Protein AF-A0A969EG91-F1 (afdb_monomer_lite)

Structure (mmCIF, N/CA/C/O backbone):
data_AF-A0A969EG91-F1
#
_entry.id   AF-A0A969EG91-F1
#
loop_
_atom_site.group_PDB
_atom_site.id
_atom_site.type_symbol
_atom_site.label_atom_id
_atom_site.label_alt_id
_atom_site.label_comp_id
_atom_site.label_asym_id
_atom_site.label_entity_id
_atom_site.label_seq_id
_atom_site.pdbx_PDB_ins_code
_atom_site.Cartn_x
_atom_site.Cartn_y
_atom_site.Cartn_z
_atom_site.occupancy
_atom_site.B_iso_or_equiv
_atom_site.auth_seq_id
_atom_site.auth_comp_id
_atom_site.auth_asym_id
_atom_site.auth_atom_id
_atom_site.pdbx_PDB_model_num
ATOM 1 N N . MET A 1 1 ? 13.973 -0.185 -0.639 1.00 62.66 1 MET A N 1
ATOM 2 C CA . MET A 1 1 ? 12.549 -0.403 -0.987 1.00 62.66 1 MET A CA 1
ATOM 3 C C . MET A 1 1 ? 11.965 0.887 -1.530 1.00 62.66 1 MET A C 1
ATOM 5 O O . MET A 1 1 ? 12.518 1.936 -1.229 1.00 62.66 1 MET A O 1
ATOM 9 N N . ALA A 1 2 ? 10.914 0.813 -2.345 1.00 70.31 2 ALA A N 1
ATOM 10 C CA . ALA A 1 2 ? 10.224 1.980 -2.892 1.00 70.31 2 ALA A CA 1
ATOM 11 C C . ALA A 1 2 ? 8.711 1.843 -2.677 1.00 70.31 2 ALA A C 1
ATOM 13 O O . ALA A 1 2 ? 8.144 0.799 -2.999 1.00 70.31 2 ALA A O 1
ATOM 14 N N . VAL A 1 3 ? 8.079 2.888 -2.141 1.00 75.75 3 VAL A N 1
ATOM 15 C CA . VAL A 1 3 ? 6.618 3.003 -2.046 1.00 75.75 3 VAL A CA 1
ATOM 16 C C . VAL A 1 3 ? 6.135 3.756 -3.281 1.00 75.75 3 VAL A C 1
ATOM 18 O O . VAL A 1 3 ? 6.590 4.870 -3.533 1.00 75.75 3 VAL A O 1
ATOM 21 N N . LEU A 1 4 ? 5.270 3.135 -4.079 1.00 78.06 4 LEU A N 1
ATOM 22 C CA . LEU A 1 4 ? 4.855 3.649 -5.383 1.00 78.06 4 LEU A CA 1
ATOM 23 C C . LEU A 1 4 ? 3.335 3.798 -5.443 1.00 78.06 4 LEU A C 1
ATOM 25 O O . LEU A 1 4 ? 2.601 2.863 -5.125 1.00 78.06 4 LEU A O 1
ATOM 29 N N . ASN A 1 5 ? 2.866 4.955 -5.904 1.00 79.69 5 ASN A N 1
ATOM 30 C CA . ASN A 1 5 ? 1.449 5.170 -6.171 1.00 79.69 5 ASN A CA 1
ATOM 31 C C . ASN A 1 5 ? 1.047 4.387 -7.435 1.00 79.69 5 ASN A C 1
ATOM 33 O O . ASN A 1 5 ? 1.582 4.630 -8.517 1.00 79.69 5 ASN A O 1
ATOM 37 N N . ALA A 1 6 ? 0.125 3.435 -7.303 1.00 81.00 6 ALA A N 1
ATOM 38 C CA . ALA A 1 6 ? -0.384 2.622 -8.407 1.00 81.00 6 ALA A CA 1
ATOM 39 C C . ALA A 1 6 ? -1.415 3.358 -9.281 1.00 81.00 6 ALA A C 1
ATOM 41 O O . ALA A 1 6 ? -1.762 2.868 -10.365 1.00 81.00 6 ALA A O 1
ATOM 42 N N . ASP A 1 7 ? -1.917 4.503 -8.823 1.00 80.19 7 ASP A N 1
ATOM 43 C CA . ASP A 1 7 ? -2.841 5.358 -9.568 1.00 80.19 7 ASP A CA 1
ATOM 44 C C . ASP A 1 7 ? -2.093 6.333 -10.491 1.00 80.19 7 ASP A C 1
ATOM 46 O O . ASP A 1 7 ? -2.637 6.764 -11.508 1.00 80.19 7 ASP A O 1
ATOM 50 N N . ASP A 1 8 ? -0.811 6.599 -10.216 1.00 77.56 8 ASP A N 1
ATOM 51 C CA . ASP A 1 8 ? 0.061 7.357 -11.110 1.00 77.56 8 ASP A CA 1
ATOM 52 C C . ASP A 1 8 ? 0.833 6.418 -12.052 1.00 77.56 8 ASP A C 1
ATOM 54 O O . ASP A 1 8 ? 1.795 5.735 -11.687 1.00 77.56 8 ASP A O 1
ATOM 58 N N . ARG A 1 9 ? 0.432 6.420 -13.327 1.00 69.12 9 ARG A N 1
ATOM 59 C CA . ARG A 1 9 ? 1.017 5.573 -14.376 1.00 69.12 9 ARG A CA 1
ATOM 60 C C . ARG A 1 9 ? 2.499 5.872 -14.653 1.00 69.12 9 ARG A C 1
ATOM 62 O O . ARG A 1 9 ? 3.192 4.994 -15.164 1.00 69.12 9 ARG A O 1
ATOM 69 N N . ARG A 1 10 ? 3.000 7.072 -14.330 1.00 67.81 10 ARG A N 1
ATOM 70 C CA . ARG A 1 10 ? 4.424 7.432 -14.472 1.00 67.81 10 ARG A CA 1
ATOM 71 C C . ARG A 1 10 ? 5.259 6.813 -13.354 1.00 67.81 10 ARG A C 1
ATOM 73 O O . ARG A 1 10 ? 6.366 6.349 -13.612 1.00 67.81 10 ARG A O 1
ATOM 80 N N . VAL A 1 11 ? 4.707 6.757 -12.142 1.00 66.81 11 VAL A N 1
ATOM 81 C CA . VAL A 1 11 ? 5.366 6.201 -10.948 1.00 66.81 11 VAL A CA 1
ATOM 82 C C . VAL A 1 11 ? 5.295 4.672 -10.934 1.00 66.81 11 VAL A C 1
ATOM 84 O O . VAL A 1 11 ? 6.289 4.010 -10.636 1.00 66.81 11 VAL A O 1
ATOM 87 N N . ALA A 1 12 ? 4.167 4.091 -11.353 1.00 62.62 12 ALA A N 1
ATOM 88 C CA . ALA A 1 12 ? 3.999 2.640 -11.466 1.00 62.62 12 ALA A CA 1
ATOM 89 C C . ALA A 1 12 ? 4.970 1.990 -12.475 1.00 62.62 12 ALA A C 1
ATOM 91 O O . ALA A 1 12 ? 5.349 0.829 -12.317 1.00 62.62 12 ALA A O 1
ATOM 92 N N . ALA A 1 13 ? 5.398 2.738 -13.499 1.00 64.56 13 ALA A N 1
ATOM 93 C CA . ALA A 1 13 ? 6.346 2.283 -14.517 1.00 64.56 13 ALA A CA 1
ATOM 94 C C . ALA A 1 13 ? 7.825 2.449 -14.113 1.00 64.56 13 ALA A C 1
ATOM 96 O O . ALA A 1 13 ? 8.711 2.098 -14.895 1.00 64.56 13 ALA A O 1
ATOM 97 N N . MET A 1 14 ? 8.121 2.979 -12.919 1.00 69.75 14 MET A N 1
ATOM 98 C CA . MET A 1 14 ? 9.498 3.255 -12.514 1.00 69.75 14 MET A CA 1
ATOM 99 C C . MET A 1 14 ? 10.285 1.954 -12.299 1.00 69.75 14 MET A C 1
ATOM 101 O O . MET A 1 14 ? 9.980 1.136 -11.424 1.00 69.75 14 MET A O 1
ATOM 105 N N . ALA A 1 15 ? 11.323 1.762 -13.114 1.00 66.38 15 ALA A N 1
ATOM 106 C CA . ALA A 1 15 ? 12.253 0.654 -12.970 1.00 66.38 15 ALA A CA 1
ATOM 107 C C . ALA A 1 15 ? 13.191 0.926 -11.786 1.00 66.38 15 ALA A C 1
ATOM 109 O O . ALA A 1 15 ? 13.954 1.889 -11.785 1.00 66.38 15 ALA A O 1
ATOM 110 N N . THR A 1 16 ? 13.130 0.075 -10.765 1.00 70.19 16 THR A N 1
ATOM 111 C CA . THR A 1 16 ? 14.028 0.121 -9.610 1.00 70.19 16 THR A CA 1
ATOM 112 C C . THR A 1 16 ? 14.377 -1.295 -9.171 1.00 70.19 16 THR A C 1
ATOM 114 O O . THR A 1 16 ? 13.537 -2.193 -9.247 1.00 70.19 16 THR A O 1
ATOM 117 N N . ALA A 1 17 ? 15.616 -1.492 -8.715 1.00 73.31 17 ALA A N 1
ATOM 118 C CA . ALA A 1 17 ? 16.086 -2.747 -8.123 1.00 73.31 17 ALA A CA 1
ATOM 119 C C . ALA A 1 17 ? 15.590 -2.941 -6.676 1.00 73.31 17 ALA A C 1
ATOM 121 O O . ALA A 1 17 ? 15.794 -3.990 -6.073 1.00 73.31 17 ALA A O 1
ATOM 122 N N . ALA A 1 18 ? 14.952 -1.922 -6.096 1.00 73.81 18 ALA A N 1
ATOM 123 C CA . ALA A 1 18 ? 14.385 -1.988 -4.762 1.00 73.81 18 ALA A CA 1
ATOM 124 C C . ALA A 1 18 ? 13.076 -2.798 -4.743 1.00 73.81 18 ALA A C 1
ATOM 126 O O . ALA A 1 18 ? 12.264 -2.684 -5.657 1.00 73.81 18 ALA A O 1
ATOM 127 N N . HIS A 1 19 ? 12.818 -3.5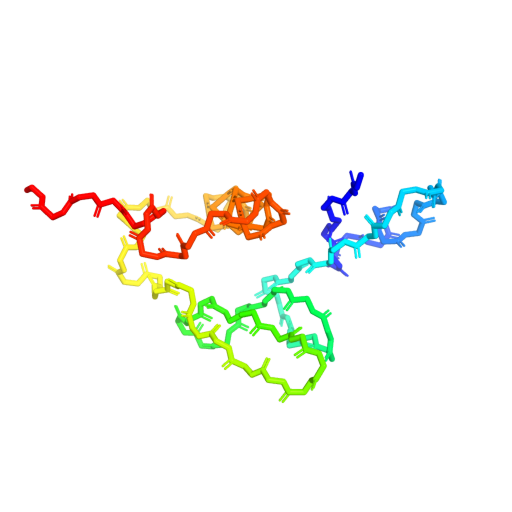41 -3.660 1.00 70.50 19 HIS A N 1
ATOM 128 C CA . HIS A 1 19 ? 11.508 -4.163 -3.445 1.00 70.50 19 HIS A CA 1
ATOM 129 C C . HIS A 1 19 ? 10.413 -3.079 -3.397 1.00 70.50 19 HIS A C 1
ATOM 131 O O . HIS A 1 19 ? 10.568 -2.057 -2.715 1.00 70.50 19 HIS A O 1
ATOM 137 N N . LYS A 1 20 ? 9.348 -3.269 -4.181 1.00 76.62 20 LYS A N 1
ATOM 138 C CA . LYS A 1 20 ? 8.295 -2.274 -4.425 1.00 76.62 20 LYS A CA 1
ATOM 139 C C . LYS A 1 20 ? 7.070 -2.597 -3.584 1.00 76.62 20 LYS A C 1
ATOM 141 O O . LYS A 1 20 ? 6.631 -3.739 -3.572 1.00 76.62 20 LYS A O 1
ATOM 146 N N . VAL A 1 21 ? 6.523 -1.594 -2.911 1.00 81.25 21 VAL A N 1
ATOM 147 C CA . VAL A 1 21 ? 5.211 -1.670 -2.262 1.00 81.25 21 VAL A CA 1
ATOM 148 C C . VAL A 1 21 ? 4.315 -0.658 -2.948 1.00 81.25 21 VAL A C 1
ATOM 150 O O . VAL A 1 21 ? 4.669 0.515 -3.050 1.00 81.25 21 VAL A O 1
ATOM 153 N N . TYR A 1 22 ? 3.180 -1.118 -3.458 1.00 84.88 22 TYR A N 1
ATOM 154 C CA . TYR A 1 22 ? 2.229 -0.250 -4.136 1.00 84.88 22 TYR A CA 1
ATOM 155 C C . TYR A 1 22 ? 1.158 0.233 -3.170 1.00 84.88 22 TYR A C 1
ATOM 157 O O . TYR A 1 22 ? 0.745 -0.525 -2.289 1.00 84.88 22 TYR A O 1
ATOM 165 N N . PHE A 1 23 ? 0.689 1.465 -3.364 1.00 86.44 23 PHE A N 1
ATOM 166 C CA . PHE A 1 23 ? -0.547 1.932 -2.747 1.00 86.44 23 PHE A CA 1
ATOM 167 C C . PHE A 1 23 ? -1.538 2.502 -3.771 1.00 86.44 23 PHE A C 1
ATOM 169 O O . PHE A 1 23 ? -1.114 2.968 -4.827 1.00 86.44 23 PHE A O 1
ATOM 176 N N . SER A 1 24 ? -2.843 2.453 -3.488 1.00 84.81 24 SER A N 1
ATOM 177 C CA . SER A 1 24 ? -3.899 3.034 -4.338 1.00 84.81 24 SER A CA 1
ATOM 178 C C . SER A 1 24 ? -5.037 3.635 -3.509 1.00 84.81 24 SER A C 1
ATOM 180 O O . SER A 1 24 ? -5.539 3.014 -2.575 1.00 84.81 24 SER A O 1
ATOM 182 N N . CYS A 1 25 ? -5.475 4.838 -3.875 1.00 82.44 25 CYS A N 1
ATOM 183 C CA . CYS A 1 25 ? -6.678 5.470 -3.322 1.00 82.44 25 CYS A CA 1
ATOM 184 C C . CYS A 1 25 ? -7.942 5.087 -4.099 1.00 82.44 25 CYS A C 1
ATOM 186 O O . CYS A 1 25 ? -9.047 5.283 -3.604 1.00 82.44 25 CYS A O 1
ATOM 188 N N . GLN A 1 26 ? -7.789 4.646 -5.350 1.00 82.38 26 GLN A N 1
ATOM 189 C CA . GLN A 1 26 ? -8.898 4.560 -6.303 1.00 82.38 26 GLN A CA 1
ATOM 190 C C . GLN A 1 26 ? -9.402 3.136 -6.525 1.00 82.38 26 GLN A C 1
ATOM 192 O O . GLN A 1 26 ? -10.548 2.950 -6.936 1.00 82.38 26 GLN A O 1
ATOM 197 N N . ARG A 1 27 ? -8.554 2.126 -6.305 1.00 87.38 27 ARG A N 1
ATOM 198 C CA . ARG A 1 27 ? -8.901 0.725 -6.550 1.00 87.38 27 ARG A CA 1
ATOM 199 C C . ARG A 1 27 ? -8.231 -0.213 -5.561 1.00 87.38 27 ARG A C 1
ATOM 201 O O . ARG A 1 27 ? -7.158 0.064 -5.037 1.00 87.38 27 ARG A O 1
ATOM 208 N N . GLU A 1 28 ? -8.831 -1.382 -5.387 1.00 90.81 28 GLU A N 1
ATOM 209 C CA . GLU A 1 28 ? -8.201 -2.456 -4.629 1.00 90.81 28 GLU A CA 1
ATOM 210 C C . GLU A 1 28 ? -6.997 -3.042 -5.373 1.00 90.81 28 GLU A C 1
ATOM 212 O O . GLU A 1 28 ? -7.007 -3.187 -6.600 1.00 90.81 28 GLU A O 1
ATOM 217 N N . LEU A 1 29 ? -5.966 -3.427 -4.619 1.00 87.62 29 LEU A N 1
ATOM 218 C CA . LEU A 1 29 ? -4.759 -4.050 -5.156 1.00 87.62 29 LEU A CA 1
ATOM 219 C C . LEU A 1 29 ? -4.700 -5.530 -4.777 1.00 87.62 29 LEU A C 1
ATOM 221 O O . LEU A 1 29 ? -5.026 -5.911 -3.655 1.00 87.62 29 LEU A O 1
ATOM 225 N N . ALA A 1 30 ? -4.247 -6.381 -5.701 1.00 87.88 30 ALA A N 1
ATOM 226 C CA . ALA A 1 30 ? -3.984 -7.796 -5.416 1.00 87.88 30 ALA A CA 1
ATOM 227 C C . ALA A 1 30 ? -2.895 -7.978 -4.339 1.00 87.88 30 ALA A C 1
ATOM 229 O O . ALA A 1 30 ? -2.966 -8.915 -3.549 1.00 87.88 30 ALA A O 1
ATOM 230 N N . GLU A 1 31 ? -1.939 -7.049 -4.281 1.00 88.06 31 GLU A N 1
ATOM 231 C CA . GLU A 1 31 ? -0.897 -6.956 -3.260 1.00 88.06 31 GLU A CA 1
ATOM 232 C C . GLU A 1 31 ? -0.512 -5.480 -3.065 1.00 88.06 31 GLU A C 1
ATOM 234 O O . GLU A 1 31 ? -0.379 -4.744 -4.047 1.00 88.06 31 GLU A O 1
ATOM 239 N N . GLY A 1 32 ? -0.359 -5.038 -1.814 1.00 88.06 32 GLY A N 1
ATOM 240 C CA . GLY A 1 32 ? -0.068 -3.647 -1.456 1.00 88.06 32 GLY A CA 1
ATOM 241 C C . GLY A 1 32 ? -1.122 -3.022 -0.542 1.00 88.06 32 GLY A C 1
ATOM 242 O O . GLY A 1 32 ? -1.877 -3.722 0.129 1.00 88.06 32 GLY A O 1
ATOM 243 N N . ILE A 1 33 ? -1.156 -1.691 -0.497 1.00 89.56 33 ILE A N 1
ATOM 244 C CA . ILE A 1 33 ? -2.030 -0.916 0.391 1.00 89.56 33 ILE A CA 1
ATOM 245 C C . ILE A 1 33 ? -3.112 -0.219 -0.427 1.00 89.56 33 ILE A C 1
ATOM 247 O O . ILE A 1 33 ? -2.821 0.398 -1.442 1.00 89.56 33 ILE A O 1
ATOM 251 N N . PHE A 1 34 ? -4.374 -0.297 -0.038 1.00 89.56 34 PHE A N 1
ATOM 252 C CA . PHE A 1 34 ? -5.438 0.337 -0.808 1.00 89.56 34 PHE A CA 1
ATOM 253 C C . PHE A 1 34 ? -6.601 0.796 0.049 1.00 89.56 34 PHE A C 1
ATOM 255 O O . PHE A 1 34 ? -6.838 0.272 1.136 1.00 89.56 34 PHE A O 1
ATOM 262 N N . LEU A 1 35 ? -7.350 1.760 -0.475 1.00 86.19 35 LEU A N 1
ATOM 263 C CA . LEU A 1 35 ? -8.605 2.191 0.117 1.00 86.19 35 LEU A CA 1
ATOM 264 C C . LEU A 1 35 ? -9.745 1.249 -0.305 1.00 86.19 35 LEU A C 1
ATOM 266 O O . LEU A 1 35 ? -9.977 1.032 -1.496 1.00 86.19 35 LEU A O 1
ATOM 270 N N . ARG A 1 36 ? -10.481 0.709 0.671 1.00 89.06 36 ARG A N 1
ATOM 271 C CA . ARG A 1 36 ? -11.764 0.019 0.467 1.00 89.06 36 ARG A CA 1
ATOM 272 C C . ARG A 1 36 ? -12.827 0.697 1.320 1.00 89.06 36 ARG A C 1
ATOM 274 O O . ARG A 1 36 ? -12.843 0.550 2.543 1.00 89.06 36 ARG A O 1
ATOM 281 N N . GLY A 1 37 ? -13.737 1.415 0.666 1.00 85.81 37 GLY A N 1
ATOM 282 C CA . GLY A 1 37 ? -14.699 2.265 1.364 1.00 85.81 37 GLY A CA 1
ATOM 283 C C . GLY A 1 37 ? -13.963 3.346 2.152 1.00 85.81 37 GLY A C 1
ATOM 284 O O . GLY A 1 37 ? -13.233 4.132 1.558 1.00 85.81 37 GLY A O 1
ATOM 285 N N . ASP A 1 38 ? -14.126 3.344 3.475 1.00 81.69 38 ASP A N 1
ATOM 286 C CA . ASP A 1 38 ? -13.449 4.278 4.383 1.00 81.69 38 ASP A CA 1
ATOM 287 C C . ASP A 1 38 ? -12.140 3.706 4.962 1.00 81.69 38 ASP A C 1
ATOM 289 O O . ASP A 1 38 ? -11.428 4.399 5.670 1.00 81.69 38 ASP A O 1
ATOM 293 N N . ASN A 1 39 ? -11.791 2.444 4.685 1.00 84.94 39 ASN A N 1
ATOM 294 C CA . ASN A 1 39 ? -10.684 1.758 5.358 1.00 84.94 39 ASN A CA 1
ATOM 295 C C . ASN A 1 39 ? -9.443 1.646 4.477 1.00 84.94 39 ASN A C 1
ATOM 297 O O . ASN A 1 39 ? -9.524 1.205 3.329 1.00 84.94 39 ASN A O 1
ATOM 301 N N . VAL A 1 40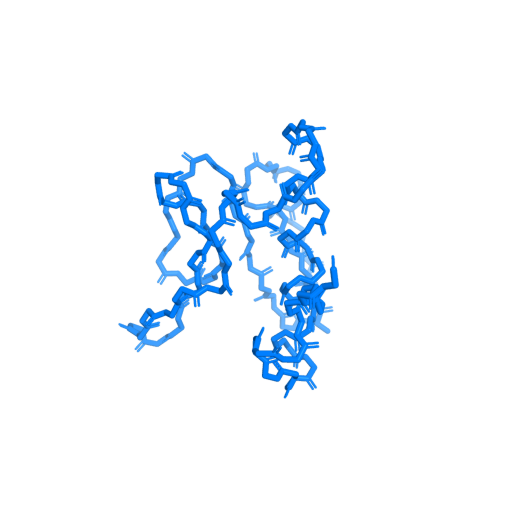 ? -8.278 1.949 5.048 1.00 86.94 40 VAL A N 1
ATOM 302 C CA . VAL A 1 40 ? -6.977 1.641 4.450 1.00 86.94 40 VAL A CA 1
ATOM 303 C C . VAL A 1 40 ? -6.613 0.199 4.796 1.00 86.94 40 VAL A C 1
ATOM 305 O O . VAL A 1 40 ? -6.454 -0.160 5.964 1.00 86.94 40 VAL A O 1
ATOM 308 N N . ILE A 1 41 ? -6.466 -0.636 3.773 1.00 89.81 41 ILE A N 1
ATOM 309 C CA . ILE A 1 41 ? -6.200 -2.071 3.884 1.00 89.81 41 ILE A CA 1
ATOM 310 C C . ILE A 1 41 ? -4.809 -2.373 3.338 1.00 89.81 41 ILE A C 1
ATOM 312 O O . ILE A 1 41 ? -4.461 -1.923 2.255 1.00 89.81 41 ILE A O 1
ATOM 316 N N . SER A 1 42 ? -4.030 -3.172 4.062 1.00 89.25 42 SER A N 1
ATOM 317 C CA . SER A 1 42 ? -2.833 -3.839 3.545 1.00 89.25 42 SER A CA 1
ATOM 318 C C . SER A 1 42 ? -3.176 -5.271 3.163 1.00 89.25 42 SER A C 1
ATOM 320 O O . SER A 1 42 ? -3.757 -5.996 3.974 1.00 89.25 42 SER A O 1
ATOM 322 N N . ARG A 1 43 ? -2.811 -5.689 1.951 1.00 91.12 43 ARG A N 1
ATOM 323 C CA . ARG A 1 43 ? -2.933 -7.070 1.483 1.00 91.12 43 ARG A CA 1
ATOM 324 C C . ARG A 1 43 ? -1.562 -7.596 1.076 1.00 91.12 43 ARG A C 1
ATOM 326 O O . ARG A 1 43 ? -0.948 -7.068 0.151 1.00 91.12 43 ARG A O 1
ATOM 333 N N . SER A 1 44 ? -1.137 -8.677 1.722 1.00 85.56 44 SER A N 1
ATOM 334 C CA . SER A 1 44 ? 0.129 -9.359 1.435 1.00 85.56 44 SER A CA 1
ATOM 335 C C . SER A 1 44 ? -0.065 -10.866 1.518 1.00 85.56 44 SER A C 1
ATOM 337 O O . SER A 1 44 ? -0.630 -11.356 2.493 1.00 85.56 44 SER A O 1
ATOM 339 N N . ALA A 1 45 ? 0.385 -11.609 0.501 1.00 86.50 45 ALA A N 1
ATOM 340 C CA . ALA A 1 45 ? 0.248 -13.071 0.431 1.00 86.50 45 ALA A CA 1
ATOM 341 C C . ALA A 1 45 ? -1.190 -13.584 0.691 1.00 86.50 45 ALA A C 1
ATOM 343 O O . ALA A 1 45 ? -1.393 -14.620 1.320 1.00 86.50 45 ALA A O 1
ATOM 344 N N . GLY A 1 46 ? -2.201 -12.834 0.235 1.00 85.75 46 GLY A N 1
ATOM 345 C CA . GLY A 1 46 ? -3.619 -13.163 0.428 1.00 85.75 46 GLY A CA 1
ATOM 346 C C . GLY A 1 46 ? -4.183 -12.851 1.820 1.00 85.75 46 GLY A C 1
ATOM 347 O O . GLY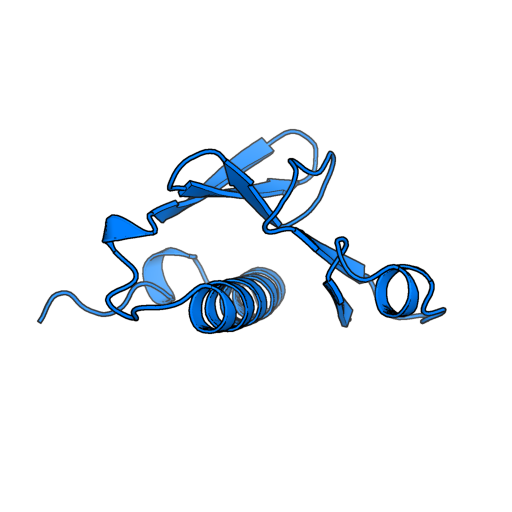 A 1 46 ? -5.377 -13.040 2.036 1.00 85.75 46 GLY A O 1
ATOM 348 N N . VAL A 1 47 ? -3.368 -12.342 2.748 1.00 87.75 47 VAL A N 1
ATOM 349 C CA . VAL A 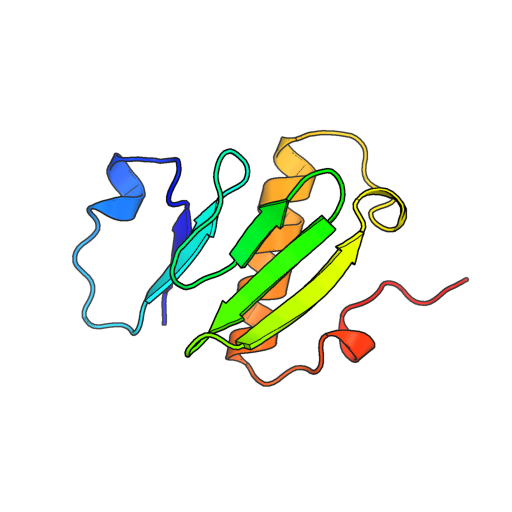1 47 ? -3.813 -11.895 4.073 1.00 87.75 47 VAL A CA 1
ATOM 350 C C . VAL A 1 47 ? -4.121 -10.405 4.028 1.00 87.75 47 VAL A C 1
ATOM 352 O O . VAL A 1 47 ? -3.279 -9.607 3.615 1.00 87.75 47 VAL A O 1
ATOM 355 N N . GLU A 1 48 ? -5.319 -10.033 4.473 1.00 92.12 48 GLU A N 1
ATOM 356 C CA . GLU A 1 48 ? -5.744 -8.639 4.600 1.00 92.12 48 GLU A CA 1
ATOM 357 C C . GLU A 1 48 ? -5.642 -8.153 6.045 1.00 92.12 48 GLU A C 1
ATOM 359 O O . GLU A 1 48 ? -5.994 -8.864 6.988 1.00 92.12 48 GLU A O 1
ATOM 364 N N . LYS A 1 49 ? -5.203 -6.907 6.216 1.00 88.12 49 LYS A N 1
ATOM 365 C CA . LYS A 1 49 ? -5.177 -6.214 7.500 1.00 88.12 49 LYS A CA 1
ATOM 366 C C . LYS A 1 49 ? -5.664 -4.782 7.330 1.00 88.12 49 LYS A C 1
ATOM 368 O O . LYS A 1 49 ? -5.115 -4.038 6.521 1.00 88.12 49 LYS A O 1
ATOM 373 N N . VAL A 1 50 ? -6.655 -4.383 8.123 1.00 87.81 50 VAL A N 1
ATOM 374 C CA . VAL A 1 50 ? -7.058 -2.974 8.230 1.00 87.81 50 VAL A CA 1
ATOM 375 C C . VAL A 1 50 ? -5.973 -2.227 9.003 1.00 87.81 50 VAL A C 1
ATOM 377 O O . VAL A 1 50 ? -5.591 -2.639 10.100 1.00 87.81 50 VAL A O 1
ATOM 380 N N . LEU A 1 51 ? -5.438 -1.168 8.401 1.00 82.94 51 LEU A N 1
ATOM 381 C CA . LEU A 1 51 ? -4.387 -0.346 8.995 1.00 82.94 51 LEU A CA 1
ATOM 382 C C . LEU A 1 51 ? -4.978 0.804 9.799 1.00 82.94 51 LEU A C 1
ATOM 384 O O . LEU A 1 51 ? -4.627 0.967 10.965 1.00 82.94 51 LEU A O 1
ATOM 388 N N . ILE A 1 52 ? -5.866 1.564 9.162 1.00 80.94 52 ILE A N 1
ATOM 389 C CA . ILE A 1 52 ? -6.535 2.735 9.723 1.00 80.94 52 ILE A CA 1
ATOM 390 C C . ILE A 1 52 ? -7.852 2.958 8.972 1.00 80.94 52 ILE A C 1
ATOM 392 O O . ILE A 1 52 ? -7.949 2.651 7.778 1.00 80.94 52 ILE A O 1
ATOM 396 N N . SER A 1 53 ? -8.851 3.498 9.654 1.00 78.94 53 SER A N 1
ATOM 397 C CA . SER A 1 53 ? -10.088 3.985 9.036 1.00 78.94 53 SER A CA 1
ATOM 398 C C . SER A 1 53 ? -9.934 5.477 8.740 1.00 78.94 53 SER A C 1
ATOM 400 O O . SER A 1 53 ? -9.339 6.204 9.527 1.00 78.94 53 SER A O 1
ATOM 402 N N . HIS A 1 54 ? -10.464 5.988 7.634 1.00 67.44 54 HIS A N 1
ATOM 403 C CA . HIS A 1 54 ? -10.386 7.413 7.306 1.00 67.44 54 HIS A CA 1
ATOM 404 C C . HIS A 1 54 ? -11.082 8.268 8.373 1.00 67.44 54 HIS A C 1
ATOM 406 O O . HIS A 1 54 ? -10.604 9.360 8.670 1.00 67.44 54 HIS A O 1
ATOM 412 N N . SER A 1 55 ? -12.102 7.726 9.038 1.00 65.56 55 SER A N 1
ATOM 413 C CA . SER A 1 55 ? -12.690 8.293 10.258 1.00 65.56 55 SER A CA 1
ATOM 414 C C . SER A 1 55 ? -11.680 8.552 11.403 1.00 65.56 55 SER A C 1
ATOM 416 O O . SER A 1 55 ? -11.903 9.453 12.203 1.00 65.56 55 SER A O 1
ATOM 418 N N . GLU A 1 56 ? -10.559 7.821 11.470 1.00 62.91 56 GLU A N 1
ATOM 419 C CA . GLU A 1 56 ? -9.451 8.016 12.433 1.00 62.91 56 GLU A CA 1
ATOM 420 C C . GLU A 1 56 ? -8.381 8.994 11.900 1.00 62.91 56 GLU A C 1
ATOM 422 O O . GLU A 1 56 ? -7.538 9.497 12.644 1.00 62.91 56 GLU A O 1
ATOM 427 N N . ILE A 1 57 ? -8.409 9.305 10.600 1.00 64.62 57 ILE A N 1
ATOM 428 C CA . ILE A 1 57 ? -7.521 10.280 9.967 1.00 64.62 57 ILE A CA 1
ATOM 429 C C . ILE A 1 57 ? -8.149 11.665 10.152 1.00 64.62 57 ILE A C 1
ATOM 431 O O . ILE A 1 57 ? -8.905 12.145 9.309 1.00 64.62 57 ILE A O 1
ATOM 435 N N . GLY A 1 58 ? -7.797 12.349 11.243 1.00 56.31 58 GLY A N 1
ATOM 436 C CA . GLY A 1 58 ? -8.251 13.714 11.564 1.00 56.31 58 GLY A CA 1
ATOM 437 C C . GLY A 1 58 ? -7.848 14.816 10.561 1.00 56.31 58 GLY A C 1
ATOM 438 O O . GLY A 1 58 ? -8.015 16.003 10.839 1.00 56.31 58 GLY A O 1
ATOM 439 N N . LEU A 1 59 ? -7.311 14.457 9.391 1.00 56.59 59 LEU A N 1
ATOM 440 C CA . LEU A 1 59 ? -6.819 15.369 8.361 1.00 56.59 59 LEU A CA 1
ATOM 441 C C . LEU A 1 59 ? -7.799 15.428 7.183 1.00 56.59 59 LEU A C 1
ATOM 443 O O . LEU A 1 59 ? -8.002 14.457 6.457 1.00 56.59 59 LEU A O 1
ATOM 447 N N . ARG A 1 60 ? -8.389 16.605 6.949 1.00 53.28 60 ARG A N 1
ATOM 448 C CA . ARG A 1 60 ? -9.319 16.832 5.831 1.00 53.28 60 ARG A CA 1
ATOM 449 C C . ARG A 1 60 ? -8.555 16.900 4.497 1.00 53.28 60 ARG A C 1
ATOM 451 O O . ARG A 1 60 ? -7.653 17.723 4.358 1.00 53.28 60 ARG A O 1
ATOM 458 N N . GLY A 1 61 ? -8.939 16.079 3.512 1.00 60.69 61 GLY A N 1
ATOM 459 C CA . GLY A 1 61 ? -8.530 16.201 2.099 1.00 60.69 61 GLY A CA 1
ATOM 460 C C . GLY A 1 61 ? -7.841 14.967 1.492 1.00 60.69 61 GLY A C 1
ATOM 461 O O . GLY A 1 61 ? -7.023 14.322 2.138 1.00 60.69 61 GLY A O 1
ATOM 462 N N . ALA A 1 62 ? -8.124 14.677 0.214 1.00 62.53 62 ALA A N 1
ATOM 463 C CA . ALA A 1 62 ? -7.607 13.504 -0.512 1.00 62.53 62 ALA A CA 1
ATOM 464 C C . ALA A 1 62 ? -6.066 13.436 -0.584 1.00 62.53 62 ALA A C 1
ATOM 466 O O . ALA A 1 62 ? -5.490 12.366 -0.417 1.00 62.53 62 ALA A O 1
ATOM 467 N N . HIS A 1 63 ? -5.393 14.584 -0.719 1.00 64.38 63 HIS A N 1
ATOM 468 C CA . HIS A 1 63 ? -3.926 14.657 -0.701 1.00 64.38 63 HIS A CA 1
ATOM 469 C C . HIS A 1 63 ? -3.319 14.244 0.657 1.00 64.38 63 HIS A C 1
ATOM 471 O O . HIS A 1 63 ? -2.210 13.717 0.710 1.00 64.38 63 HIS A O 1
ATOM 477 N N . ASN A 1 64 ? -4.036 14.452 1.770 1.00 66.56 64 ASN A N 1
ATOM 478 C CA . ASN A 1 64 ? -3.572 14.013 3.091 1.00 66.56 64 ASN A CA 1
ATOM 479 C C . ASN A 1 64 ? -3.698 12.498 3.253 1.00 66.56 64 ASN A C 1
ATOM 481 O O . ASN A 1 64 ? -2.831 11.883 3.868 1.00 66.56 64 ASN A O 1
ATOM 485 N N . LEU A 1 65 ? -4.729 11.891 2.658 1.00 68.69 65 LEU A N 1
ATOM 486 C CA . LEU A 1 65 ? -4.889 10.439 2.639 1.00 68.69 65 LEU A CA 1
ATOM 487 C C . LEU A 1 65 ? -3.732 9.760 1.893 1.00 68.69 65 LEU A C 1
ATOM 489 O O . LEU A 1 65 ? -3.189 8.775 2.385 1.00 68.69 65 LEU A O 1
ATOM 493 N N . GLU A 1 66 ? -3.298 10.317 0.759 1.00 69.50 66 GLU A N 1
ATOM 494 C CA . GLU A 1 66 ? -2.126 9.819 0.024 1.00 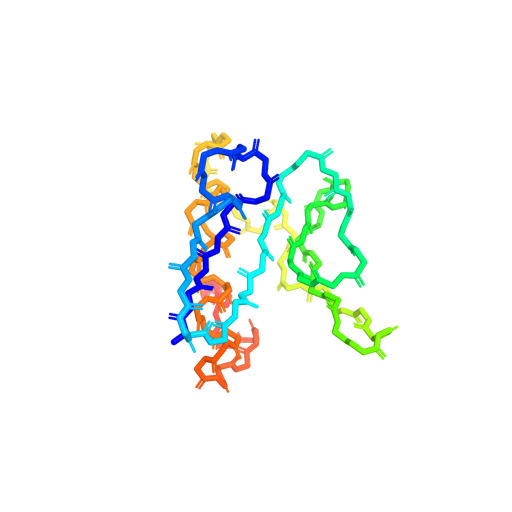69.50 66 GLU A CA 1
ATOM 495 C C . GLU A 1 66 ? -0.851 9.860 0.878 1.00 69.50 66 GLU A C 1
ATOM 497 O O . GLU A 1 66 ? -0.120 8.870 0.945 1.00 69.50 66 GLU A O 1
ATOM 502 N N . ASN A 1 67 ? -0.613 10.964 1.593 1.00 73.31 67 ASN A N 1
ATOM 503 C CA . ASN A 1 67 ? 0.540 11.094 2.489 1.00 73.31 67 ASN A CA 1
ATOM 504 C C . ASN A 1 67 ? 0.482 10.107 3.665 1.00 73.31 67 ASN A C 1
ATOM 506 O O . ASN A 1 67 ? 1.496 9.495 4.004 1.00 73.31 67 ASN A O 1
ATOM 510 N N . VAL A 1 68 ? -0.697 9.917 4.267 1.00 74.12 68 VAL A N 1
ATOM 511 C CA . VAL A 1 68 ? -0.900 8.949 5.357 1.00 74.12 68 VAL A CA 1
ATOM 512 C C . VAL A 1 68 ? -0.678 7.523 4.860 1.00 74.12 68 VAL A C 1
ATOM 514 O O . VAL A 1 68 ? 0.032 6.756 5.504 1.00 74.12 68 VAL A O 1
ATOM 517 N N . MET A 1 69 ? -1.204 7.165 3.687 1.00 73.75 69 MET A N 1
ATOM 518 C CA . MET A 1 69 ? -0.980 5.840 3.106 1.00 73.75 69 MET A CA 1
ATOM 519 C C . MET A 1 69 ? 0.482 5.601 2.742 1.00 73.75 69 MET A C 1
ATOM 521 O O . MET A 1 69 ? 0.987 4.504 2.976 1.00 73.75 69 MET A O 1
ATOM 525 N N . ALA A 1 70 ? 1.189 6.615 2.239 1.00 73.62 70 ALA A N 1
ATOM 526 C CA . ALA A 1 70 ? 2.625 6.520 2.005 1.00 73.62 70 ALA A CA 1
ATOM 527 C C . ALA A 1 70 ? 3.401 6.305 3.319 1.00 73.62 70 ALA A C 1
ATOM 529 O O . ALA A 1 70 ? 4.273 5.438 3.375 1.00 73.62 70 ALA A O 1
ATOM 530 N N . ALA A 1 71 ? 3.059 7.028 4.391 1.00 75.69 71 ALA A N 1
ATOM 531 C CA . ALA A 1 71 ? 3.682 6.860 5.705 1.00 75.69 71 ALA A CA 1
ATOM 532 C C . ALA A 1 71 ? 3.406 5.471 6.308 1.00 75.69 71 ALA A C 1
ATOM 534 O O . ALA A 1 71 ? 4.334 4.809 6.773 1.00 75.69 71 ALA A O 1
ATOM 535 N N . LEU A 1 72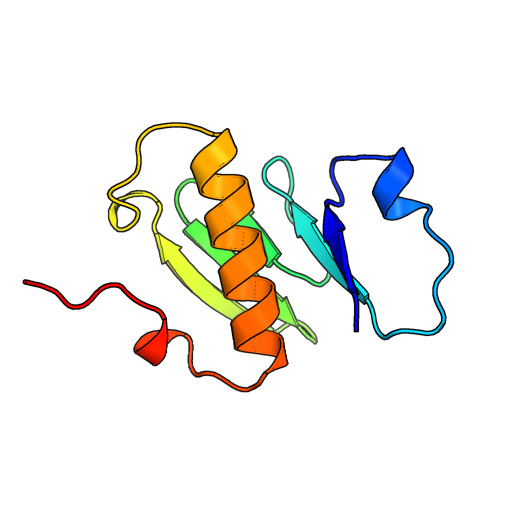 ? 2.163 4.987 6.226 1.00 73.88 72 LEU A N 1
ATOM 536 C CA . LEU A 1 72 ? 1.777 3.640 6.662 1.00 73.88 72 LEU A CA 1
ATOM 537 C C . LEU A 1 72 ? 2.496 2.555 5.859 1.00 73.88 72 LEU A C 1
ATOM 539 O O . LEU A 1 72 ? 2.945 1.560 6.428 1.00 73.88 72 LEU A O 1
ATOM 543 N N . ALA A 1 73 ? 2.649 2.756 4.548 1.00 72.06 73 ALA A N 1
ATOM 544 C CA . ALA A 1 73 ? 3.420 1.865 3.694 1.00 72.06 73 ALA A CA 1
ATOM 545 C C . ALA A 1 73 ? 4.882 1.793 4.129 1.00 72.06 73 ALA A C 1
ATOM 547 O O . ALA A 1 73 ? 5.425 0.699 4.260 1.00 72.06 73 ALA A O 1
ATOM 548 N N . VAL A 1 74 ? 5.509 2.940 4.402 1.00 73.81 74 VAL A N 1
ATOM 549 C CA . VAL A 1 74 ? 6.885 2.988 4.909 1.00 73.81 74 VAL A CA 1
ATOM 550 C C . VAL A 1 74 ? 6.992 2.313 6.276 1.00 73.81 74 VAL A C 1
ATOM 552 O O . VAL A 1 74 ? 7.896 1.507 6.482 1.00 73.81 74 VAL A O 1
ATOM 555 N N . GLY A 1 75 ? 6.076 2.584 7.203 1.00 71.75 75 GLY A N 1
ATOM 556 C CA . GLY A 1 75 ? 6.151 2.020 8.547 1.00 71.75 75 GLY A CA 1
ATOM 557 C C . GLY A 1 75 ? 5.908 0.510 8.594 1.00 71.75 75 GLY A C 1
ATOM 558 O O . GLY A 1 75 ? 6.677 -0.197 9.244 1.00 71.75 75 GLY A O 1
ATOM 559 N N . LEU A 1 76 ? 4.946 -0.019 7.828 1.00 68.50 76 LEU A N 1
ATOM 560 C CA . LEU A 1 76 ? 4.760 -1.470 7.676 1.00 68.50 76 LEU A CA 1
ATOM 561 C C . LEU A 1 76 ? 6.015 -2.151 7.131 1.00 68.50 76 LEU A C 1
ATOM 563 O O . LEU A 1 76 ? 6.397 -3.227 7.586 1.00 68.50 76 LEU A O 1
ATOM 567 N N . VAL A 1 77 ? 6.665 -1.508 6.163 1.00 67.31 77 VAL A N 1
ATOM 568 C CA . VAL A 1 77 ? 7.912 -1.984 5.564 1.00 67.31 77 VAL A CA 1
ATOM 569 C C . VAL A 1 77 ? 9.067 -1.974 6.565 1.00 67.31 77 VAL A C 1
ATOM 571 O O . VAL A 1 77 ? 9.874 -2.901 6.572 1.00 67.31 77 VAL A O 1
ATOM 574 N N . CYS A 1 78 ? 9.138 -0.966 7.431 1.00 65.06 78 CYS A N 1
ATOM 575 C CA . CYS A 1 78 ? 10.129 -0.885 8.503 1.00 65.06 78 CYS A CA 1
ATOM 576 C C . CYS A 1 78 ? 9.835 -1.835 9.681 1.00 65.06 78 CYS A C 1
ATOM 578 O O . CYS A 1 78 ? 10.579 -1.827 10.659 1.00 65.06 78 CYS A O 1
ATOM 580 N N . GLY A 1 79 ? 8.774 -2.648 9.607 1.00 61.03 79 GLY A N 1
ATOM 581 C CA . GLY A 1 79 ? 8.378 -3.569 10.673 1.00 61.03 79 GLY A CA 1
ATOM 582 C C . GLY A 1 79 ? 7.663 -2.891 11.843 1.00 61.03 79 GLY A C 1
ATOM 583 O O . GLY A 1 79 ? 7.497 -3.512 12.892 1.00 61.03 79 GLY A O 1
ATOM 584 N N . ALA A 1 80 ? 7.224 -1.639 11.685 1.00 61.16 80 ALA A N 1
ATOM 585 C CA . ALA A 1 80 ? 6.387 -0.989 12.678 1.00 61.16 80 ALA A CA 1
ATOM 586 C C . ALA A 1 80 ? 5.000 -1.644 12.676 1.00 61.16 80 ALA A C 1
ATOM 588 O O . ALA A 1 80 ? 4.333 -1.760 11.641 1.00 61.16 80 ALA A O 1
ATOM 589 N N . SER A 1 81 ? 4.552 -2.077 13.853 1.00 58.22 81 SER A N 1
ATOM 590 C CA . SER A 1 81 ? 3.180 -2.533 14.039 1.00 58.22 81 SER A CA 1
ATOM 591 C C . SER A 1 81 ? 2.223 -1.387 13.693 1.00 58.22 81 SER A C 1
ATOM 593 O O . SER A 1 81 ? 2.454 -0.270 14.148 1.00 58.22 81 SER A O 1
ATOM 595 N N . PRO A 1 82 ? 1.127 -1.628 12.950 1.00 60.44 82 PRO A N 1
ATOM 596 C CA . PRO A 1 82 ? 0.148 -0.583 12.643 1.00 60.44 82 PRO A CA 1
ATOM 597 C C . PRO A 1 82 ? -0.475 0.048 13.890 1.00 60.44 82 PRO A C 1
ATOM 599 O O . PRO A 1 82 ? -0.935 1.174 13.816 1.00 60.44 82 PRO A O 1
ATOM 602 N N . ASP A 1 83 ? -0.419 -0.644 15.027 1.00 60.16 83 ASP A N 1
ATOM 603 C CA . ASP A 1 83 ? -0.793 -0.124 16.344 1.00 60.16 83 ASP A CA 1
ATOM 604 C C . ASP A 1 83 ? 0.089 1.060 16.791 1.00 60.16 83 ASP A C 1
ATOM 606 O O . ASP A 1 83 ? -0.422 2.063 17.265 1.00 60.16 83 ASP A O 1
ATOM 610 N N . ALA A 1 84 ? 1.400 1.012 16.519 1.00 58.03 84 ALA A N 1
ATOM 611 C CA . ALA A 1 84 ? 2.357 2.075 16.851 1.00 58.03 84 ALA A CA 1
ATOM 612 C C . ALA A 1 84 ? 2.317 3.272 15.879 1.00 58.03 84 ALA A C 1
ATOM 614 O O . ALA A 1 84 ? 3.073 4.226 16.040 1.00 58.03 84 ALA A O 1
ATOM 615 N N . MET A 1 85 ? 1.494 3.193 14.828 1.00 60.22 85 MET A N 1
ATOM 616 C CA . MET A 1 85 ? 1.336 4.233 13.806 1.00 60.22 85 MET A CA 1
ATOM 617 C C . MET A 1 85 ? -0.024 4.930 13.870 1.00 60.22 85 MET A C 1
ATOM 619 O O . MET A 1 85 ? -0.279 5.833 13.071 1.00 60.22 85 MET A O 1
ATOM 623 N N . ARG A 1 86 ? -0.904 4.514 14.788 1.00 61.12 86 ARG A N 1
ATOM 624 C CA . ARG A 1 86 ? -2.142 5.243 15.057 1.00 61.12 86 ARG A CA 1
ATOM 625 C C . ARG A 1 86 ? -1.797 6.495 15.865 1.00 61.12 86 ARG A C 1
ATOM 627 O O . ARG A 1 86 ? -0.932 6.410 16.735 1.00 61.12 86 ARG A O 1
ATOM 634 N N . PRO A 1 87 ? -2.412 7.651 15.572 1.00 52.88 87 PRO A N 1
ATOM 635 C CA . PRO A 1 87 ? -2.289 8.797 16.460 1.00 52.88 87 PRO A CA 1
ATOM 636 C C . PRO A 1 87 ? -2.785 8.388 17.854 1.00 52.88 87 PRO A C 1
ATOM 638 O O . PRO A 1 87 ? -3.837 7.759 17.957 1.00 52.88 87 PRO A O 1
ATOM 641 N N . ASP A 1 88 ? -2.007 8.693 18.898 1.00 54.31 88 ASP A N 1
ATOM 642 C CA . ASP A 1 88 ? -2.447 8.537 20.286 1.00 54.31 88 ASP A CA 1
ATOM 643 C C . ASP A 1 88 ? -3.803 9.232 20.465 1.00 54.31 88 ASP A C 1
ATOM 645 O O . ASP A 1 88 ? -3.968 10.394 20.082 1.00 54.31 88 ASP A O 1
ATOM 649 N N . ASP A 1 89 ? -4.760 8.506 21.041 1.00 46.50 89 ASP A N 1
ATOM 650 C CA . ASP A 1 89 ? -6.051 9.029 21.484 1.00 46.50 89 ASP A CA 1
ATOM 651 C C . ASP A 1 89 ? -5.774 10.001 22.655 1.00 46.50 89 ASP A C 1
ATOM 653 O O . ASP A 1 89 ? -5.631 9.583 23.807 1.00 46.50 89 ASP A O 1
ATOM 657 N N . GLN A 1 90 ? -5.572 11.288 22.343 1.00 41.81 90 GLN A N 1
ATOM 658 C CA . GLN A 1 90 ? -5.523 12.401 23.303 1.00 41.81 90 GLN A CA 1
ATOM 659 C C . GLN A 1 90 ? -6.729 13.318 23.122 1.00 41.81 90 GLN A C 1
ATOM 661 O O . GLN A 1 90 ? -6.962 13.767 21.975 1.00 41.81 90 GLN A O 1
#

pLDDT: mean 73.85, std 11.74, range [41.81, 92.12]

Foldseek 3Di:
DEEFEPVDPVRVPDDDPDDYAYEYAPDDDCAHWYDDPQFIWGADPNDIDTLDGVVQVPDDDPVVVVVLSSVSRVCVVVVHDSVNSRPPPD

Sequence (90 aa):
MAVLNADDRRVAAMATAAHKVYFSCQRELAEGIFLRGDNVISRSAGVEKVLISHSEIGLRGAHNLENVMAALAVGLVCGASPDAMRPDDQ

Radius of gyration: 12.7 Å; chains: 1; bounding box: 31×30×38 Å

Secondary structure (DSSP, 8-state):
-EEEESS-HHHHT---SSPEEEEESSS--SSEEEEETTEEEEEETTEEEEEEEGGG----SHHHHHHHHHHHHHHHHTT--GGGGSPP--